Protein AF-F3ME77-F1 (afdb_monomer)

Solvent-accessible surface area (backbone atoms only — not comparable to full-atom values): 8598 Å² total; per-residue (Å²): 123,59,28,37,34,34,37,26,79,46,47,61,31,54,49,47,51,33,51,44,50,74,75,60,71,44,47,38,3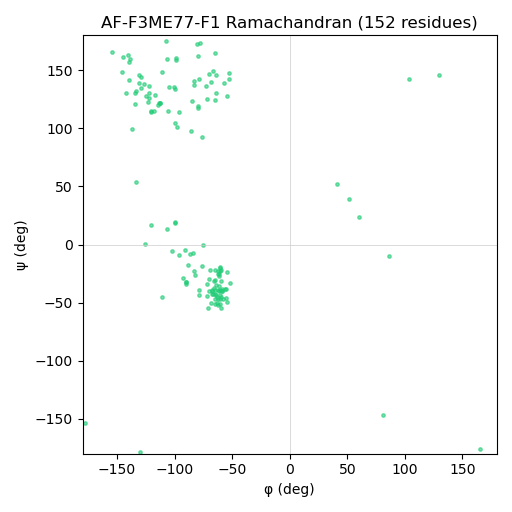3,40,26,27,68,75,44,80,87,43,44,63,56,55,53,54,27,59,77,46,75,37,44,50,76,42,83,69,93,53,79,92,44,57,89,71,38,44,66,40,69,54,77,41,80,28,75,18,46,64,60,53,76,75,77,35,42,30,42,34,43,48,51,61,57,89,46,50,67,63,51,61,68,40,38,44,64,77,40,51,43,51,30,48,32,37,39,33,37,50,43,56,95,62,44,60,61,54,50,46,62,55,46,41,78,57,20,75,81,42,43,70,48,71,44,83,50,62,95,73,87,65,70,80,86,128

Nearest PDB structures (foldseek):
  6gmz-assembly1_A  TM=9.787E-01  e=1.725E-15  Staphylococcus aureus
  6c4t-assembly1_A  TM=9.471E-01  e=6.954E-16  Staphylococcus aureus
  6c4l-assembly1_C-2  TM=9.022E-01  e=4.433E-10  Yersinia pestis
  6c4m-assembly1_C-2  TM=9.105E-01  e=6.132E-10  Yersinia pestis
  6pbn-assembly1_B  TM=8.786E-01  e=3.105E-09  Pseudomonas aeruginosa PAO1

Secondary structure (DSSP, 8-state):
--EEEEE--SHHHHHHHHHHHHHH--EEEEEE--SHHHHHHHHHHHHTTTEEEE--SSGGGGGG-EEEE-SEEEESSTT--S--SEEEE-S-GGGHHHHHHHS-HHHHTT--EEEESS--TTHHHHHHHHHTTT-TT-EEEE-SS-SS------

Sequence (154 aa):
MKRVLLLGTGPAALQLAVILKKGFHCHLGIAGRASVRSADFFESLAASDQRVRVSIQNVKHLAMEGECRLDEVYRGFEAIEGQWDTLILAVTTDAYMEVMRQIDQDVLRKINSLVLISPTFGSNSLIAGFIRQFNPAAEVISFSTYIGDTRWVD

Mean predicted aligned error: 2.9 Å

Structure (mmCIF, N/CA/C/O backbone):
data_AF-F3ME77-F1
#
_entry.id   AF-F3ME77-F1
#
loop_
_atom_site.group_PDB
_atom_site.id
_atom_site.type_symbol
_atom_site.label_atom_id
_atom_site.label_alt_id
_atom_site.label_comp_id
_atom_site.label_asym_id
_atom_site.label_entity_id
_atom_site.label_seq_id
_atom_site.pdbx_PDB_ins_code
_atom_site.Cartn_x
_atom_site.Cartn_y
_atom_site.Cartn_z
_atom_site.occupancy
_atom_site.B_iso_or_equiv
_atom_site.auth_seq_id
_atom_site.auth_comp_id
_atom_site.auth_asym_id
_atom_site.auth_atom_id
_atom_site.pdbx_PDB_model_num
ATOM 1 N N . MET A 1 1 ? -8.484 -17.290 4.227 1.00 78.25 1 MET A N 1
ATOM 2 C CA . MET A 1 1 ? -7.359 -16.682 3.481 1.00 78.25 1 MET A CA 1
ATOM 3 C C . MET A 1 1 ? -7.204 -15.258 3.984 1.00 78.25 1 MET A C 1
ATOM 5 O O . MET A 1 1 ? -8.227 -14.592 4.060 1.00 78.25 1 MET A O 1
ATOM 9 N N . LYS A 1 2 ? -6.002 -14.817 4.390 1.00 93.75 2 LYS A N 1
ATOM 10 C CA . LYS A 1 2 ? -5.807 -13.432 4.862 1.00 93.75 2 LYS A CA 1
ATOM 11 C C . LYS A 1 2 ? -5.978 -12.447 3.705 1.00 93.75 2 LYS A C 1
ATOM 13 O O . LYS A 1 2 ? -5.497 -12.729 2.606 1.00 93.75 2 LYS A O 1
ATOM 18 N N . ARG A 1 3 ? -6.633 -11.316 3.961 1.00 98.25 3 ARG A N 1
ATOM 19 C CA . ARG A 1 3 ? -6.862 -10.220 3.015 1.00 98.25 3 ARG A CA 1
ATOM 20 C C . ARG A 1 3 ? -5.943 -9.052 3.364 1.00 98.25 3 ARG A C 1
ATOM 22 O O . ARG A 1 3 ? -6.071 -8.457 4.431 1.00 98.25 3 ARG A O 1
ATOM 29 N N . VAL A 1 4 ? -5.009 -8.738 2.473 1.00 98.56 4 VAL A N 1
ATOM 30 C CA . VAL A 1 4 ? -3.987 -7.701 2.654 1.00 98.56 4 VAL A CA 1
ATOM 31 C C . VAL A 1 4 ? -4.179 -6.612 1.608 1.00 98.56 4 VAL A C 1
ATOM 33 O O . VAL A 1 4 ? -4.235 -6.912 0.419 1.00 98.56 4 VAL A O 1
ATOM 36 N N . LEU A 1 5 ? -4.244 -5.355 2.037 1.00 98.75 5 LEU A N 1
ATOM 37 C CA . LEU A 1 5 ? -4.357 -4.206 1.143 1.00 98.75 5 LEU A CA 1
ATOM 38 C C . LEU A 1 5 ? -3.087 -3.360 1.203 1.00 98.75 5 LEU A C 1
ATOM 40 O O . LEU A 1 5 ? -2.705 -2.857 2.262 1.00 98.75 5 LEU A O 1
ATOM 44 N N . LEU A 1 6 ? -2.441 -3.193 0.052 1.00 98.62 6 LEU A N 1
ATOM 45 C CA . LEU A 1 6 ? -1.313 -2.284 -0.121 1.00 98.62 6 LEU A CA 1
ATOM 46 C C . LEU A 1 6 ? -1.825 -0.874 -0.423 1.00 98.62 6 LEU A C 1
ATOM 48 O O . LEU A 1 6 ? -2.532 -0.663 -1.405 1.00 98.62 6 LEU A O 1
ATOM 52 N N . LEU A 1 7 ? -1.434 0.101 0.390 1.00 98.50 7 LEU A N 1
ATOM 53 C CA . LEU A 1 7 ? -1.726 1.514 0.172 1.00 98.50 7 LEU A CA 1
ATOM 54 C C . LEU A 1 7 ? -0.492 2.172 -0.443 1.00 98.50 7 LEU A C 1
ATOM 56 O O . LEU A 1 7 ? 0.498 2.414 0.246 1.00 98.50 7 LEU A O 1
ATOM 60 N N . GLY A 1 8 ? -0.552 2.440 -1.744 1.00 96.88 8 GLY A N 1
ATOM 61 C CA . GLY A 1 8 ? 0.535 2.960 -2.566 1.00 96.88 8 GLY A CA 1
ATOM 62 C C . GLY A 1 8 ? 0.734 2.128 -3.834 1.00 96.88 8 GLY A C 1
ATOM 63 O O . GLY A 1 8 ? 0.570 0.914 -3.825 1.00 96.88 8 GLY A O 1
ATOM 64 N N . THR A 1 9 ? 1.120 2.786 -4.927 1.00 96.19 9 THR A N 1
ATOM 65 C CA . THR A 1 9 ? 1.340 2.164 -6.250 1.00 96.19 9 THR A CA 1
ATOM 66 C C . THR A 1 9 ? 2.770 2.347 -6.761 1.00 96.19 9 THR A C 1
ATOM 68 O O . THR A 1 9 ? 3.049 2.206 -7.948 1.00 96.19 9 THR A O 1
ATOM 71 N N . GLY A 1 10 ? 3.695 2.711 -5.869 1.00 95.12 10 GLY A N 1
ATOM 72 C CA . GLY A 1 10 ? 5.108 2.861 -6.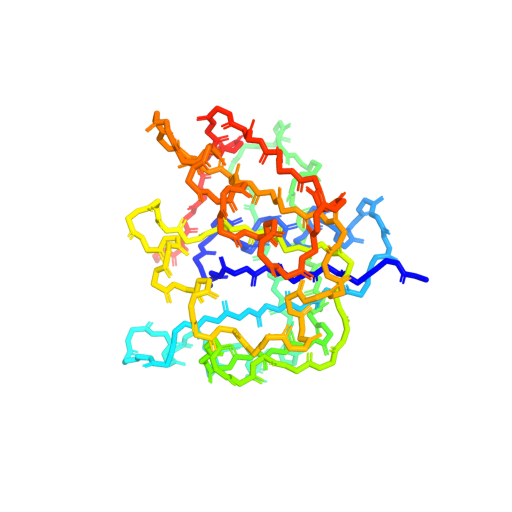203 1.00 95.12 10 GLY A CA 1
ATOM 73 C C . GLY A 1 10 ? 5.846 1.519 -6.312 1.00 95.12 10 GLY A C 1
ATOM 74 O O . GLY A 1 10 ? 5.313 0.479 -5.918 1.00 95.12 10 GLY A O 1
ATOM 75 N N . PRO A 1 11 ? 7.114 1.536 -6.755 1.00 96.50 11 PRO A N 1
ATOM 76 C CA . PRO A 1 11 ? 7.919 0.323 -6.915 1.00 96.50 11 PRO A CA 1
ATOM 77 C C . PRO A 1 11 ? 8.043 -0.517 -5.634 1.00 96.50 11 PRO A C 1
ATOM 79 O O . PRO A 1 11 ? 7.952 -1.741 -5.685 1.00 96.50 11 PRO A O 1
ATOM 82 N N . ALA A 1 12 ? 8.178 0.129 -4.470 1.00 97.38 12 ALA A N 1
ATOM 83 C CA . ALA A 1 12 ? 8.218 -0.562 -3.180 1.00 97.38 12 ALA A CA 1
ATOM 84 C C . ALA A 1 12 ? 6.927 -1.355 -2.901 1.00 97.38 12 ALA A C 1
ATOM 86 O O . ALA A 1 12 ? 6.990 -2.480 -2.410 1.00 97.38 12 ALA A O 1
ATOM 87 N N . ALA A 1 13 ? 5.757 -0.813 -3.262 1.00 97.69 13 ALA A N 1
ATOM 88 C CA . ALA A 1 13 ? 4.490 -1.527 -3.128 1.00 97.69 13 ALA A CA 1
ATOM 89 C C . ALA A 1 13 ? 4.444 -2.757 -4.048 1.00 97.69 13 ALA A C 1
ATOM 91 O O . ALA A 1 13 ? 4.000 -3.820 -3.622 1.00 97.69 13 ALA A O 1
ATOM 92 N N . LEU A 1 14 ? 4.972 -2.657 -5.273 1.00 97.56 14 LEU A N 1
ATOM 93 C CA . LEU A 1 14 ? 5.027 -3.799 -6.192 1.00 97.56 14 LEU A CA 1
ATOM 94 C C . LEU A 1 14 ? 5.973 -4.904 -5.712 1.00 97.56 14 LEU A C 1
ATOM 96 O O . LEU A 1 14 ? 5.629 -6.083 -5.792 1.00 97.56 14 LEU A O 1
ATOM 100 N N . GLN A 1 15 ? 7.126 -4.546 -5.145 1.00 98.19 15 GLN A N 1
ATOM 101 C CA . GLN A 1 15 ? 8.005 -5.526 -4.503 1.00 98.19 15 GLN A CA 1
ATOM 102 C C . GLN A 1 15 ? 7.296 -6.241 -3.348 1.00 98.19 15 GLN A C 1
ATOM 104 O O . GLN A 1 15 ? 7.369 -7.468 -3.244 1.00 98.19 15 GLN A O 1
ATOM 109 N N . LEU A 1 16 ? 6.587 -5.496 -2.494 1.00 98.19 16 LEU A N 1
ATOM 110 C CA . LEU A 1 16 ? 5.811 -6.081 -1.401 1.00 98.19 16 LEU A CA 1
ATOM 111 C C . LEU A 1 16 ? 4.705 -6.999 -1.931 1.00 98.19 16 LEU A C 1
ATOM 113 O O . LEU A 1 16 ? 4.510 -8.077 -1.377 1.00 98.19 16 LEU A O 1
ATOM 117 N N . ALA A 1 17 ? 4.036 -6.633 -3.027 1.00 98.12 17 ALA A N 1
ATOM 118 C CA . ALA A 1 17 ? 3.014 -7.465 -3.654 1.00 98.12 17 ALA A CA 1
ATOM 119 C C . ALA A 1 17 ? 3.554 -8.841 -4.071 1.00 98.12 17 ALA A C 1
ATOM 121 O O . ALA A 1 17 ? 2.947 -9.871 -3.761 1.00 98.12 17 ALA A O 1
ATOM 122 N N . VAL A 1 18 ? 4.721 -8.870 -4.722 1.00 97.56 18 VAL A N 1
ATOM 123 C CA . VAL A 1 18 ? 5.383 -10.117 -5.133 1.00 97.56 18 VAL A CA 1
ATOM 124 C C . VAL A 1 18 ? 5.777 -10.956 -3.916 1.00 97.56 18 VAL A C 1
ATOM 126 O O . VAL A 1 18 ? 5.485 -12.153 -3.879 1.00 97.56 18 VAL A O 1
ATOM 129 N N . ILE A 1 19 ? 6.370 -10.339 -2.887 1.00 96.75 19 ILE A N 1
ATOM 130 C CA . ILE A 1 19 ? 6.759 -11.030 -1.644 1.00 96.75 19 ILE A CA 1
ATOM 131 C C . ILE A 1 19 ? 5.5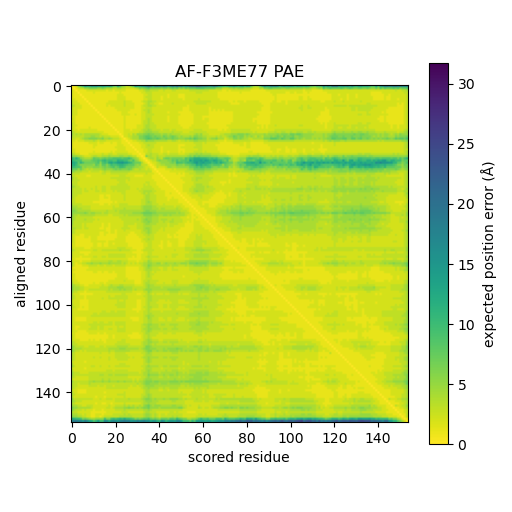36 -11.640 -0.951 1.00 96.75 19 ILE A C 1
ATOM 133 O O . ILE A 1 19 ? 5.559 -12.809 -0.563 1.00 96.75 19 ILE A O 1
ATOM 137 N N . LEU A 1 20 ? 4.452 -10.872 -0.816 1.00 96.81 20 LEU A N 1
ATOM 138 C CA . LEU A 1 20 ? 3.239 -11.297 -0.119 1.00 96.81 20 LEU A CA 1
ATOM 139 C C . LEU A 1 20 ? 2.544 -12.457 -0.831 1.00 96.81 20 LEU A C 1
ATOM 141 O O . LEU A 1 20 ? 2.132 -13.425 -0.187 1.00 96.81 20 LEU A O 1
ATOM 145 N N . LYS A 1 21 ? 2.447 -12.395 -2.162 1.00 95.62 21 LYS A N 1
ATOM 146 C CA . LYS A 1 21 ? 1.849 -13.469 -2.960 1.00 95.62 21 LYS A CA 1
ATOM 147 C C . LYS A 1 21 ? 2.689 -14.742 -2.942 1.00 95.62 21 LYS A C 1
ATOM 149 O O . LYS A 1 21 ? 2.116 -15.821 -2.815 1.00 95.62 21 LYS A O 1
ATOM 154 N N . LYS A 1 22 ? 4.020 -14.624 -3.002 1.00 93.62 22 LYS A N 1
ATOM 155 C CA . LYS A 1 22 ? 4.931 -15.775 -2.911 1.00 93.62 22 LYS A CA 1
ATOM 156 C C . LYS A 1 22 ? 4.934 -16.431 -1.530 1.00 93.62 22 LYS A C 1
ATOM 158 O O . LYS A 1 22 ? 4.976 -17.651 -1.451 1.00 93.62 22 LYS A O 1
ATOM 163 N N . GLY A 1 23 ? 4.936 -15.635 -0.460 1.00 92.31 23 GLY A N 1
ATOM 164 C CA . GLY A 1 23 ? 5.170 -16.136 0.897 1.00 92.31 23 GLY A CA 1
ATOM 165 C C . GLY A 1 23 ? 3.916 -16.513 1.685 1.00 92.31 23 GLY A C 1
ATOM 166 O O . GLY A 1 23 ? 3.996 -17.367 2.563 1.00 92.31 23 GLY A O 1
ATOM 167 N N . PHE A 1 24 ? 2.769 -15.880 1.412 1.00 89.56 24 PHE A N 1
ATOM 168 C CA . PHE A 1 24 ? 1.637 -15.899 2.352 1.00 89.56 24 PHE A CA 1
ATOM 169 C C . PHE A 1 24 ? 0.303 -16.372 1.765 1.00 89.56 24 PHE A C 1
ATOM 171 O O . PHE A 1 24 ? -0.677 -16.401 2.507 1.00 89.56 24 PHE A O 1
ATOM 178 N N . HIS A 1 25 ? 0.241 -16.739 0.475 1.00 88.00 25 HIS A N 1
ATOM 179 C CA . HIS A 1 25 ? -0.992 -17.181 -0.206 1.00 88.00 25 HIS A CA 1
ATOM 180 C C . HIS A 1 25 ? -2.223 -16.342 0.192 1.00 88.00 25 HIS A C 1
ATOM 182 O O . HIS A 1 25 ? -3.241 -16.859 0.656 1.00 88.00 25 HIS A O 1
ATOM 188 N N . CYS A 1 26 ? -2.091 -15.019 0.088 1.00 95.25 26 CYS A N 1
ATOM 189 C CA . CYS A 1 26 ? -3.100 -14.064 0.531 1.00 95.25 26 CYS A CA 1
ATOM 190 C C . CYS A 1 26 ? -3.968 -13.548 -0.623 1.00 95.25 26 CYS A C 1
ATOM 192 O O . CYS A 1 26 ? -3.588 -13.608 -1.799 1.00 95.25 26 CYS A O 1
ATOM 194 N N . HIS A 1 27 ? -5.130 -13.014 -0.248 1.00 97.88 27 HIS A N 1
ATOM 195 C CA . HIS A 1 27 ? -5.911 -12.123 -1.100 1.00 97.88 27 HIS A CA 1
ATOM 196 C C . HIS A 1 27 ? -5.270 -10.743 -1.013 1.00 97.88 27 HIS A C 1
ATOM 198 O O . HIS A 1 27 ? -5.160 -10.201 0.086 1.00 97.88 27 HIS A O 1
ATOM 204 N N . LEU A 1 28 ? -4.799 -10.205 -2.126 1.00 98.25 28 LEU A N 1
ATOM 205 C CA . LEU A 1 28 ? -3.982 -9.010 -2.190 1.00 98.25 28 LEU A CA 1
ATOM 206 C C . LEU A 1 28 ? -4.675 -7.943 -3.029 1.00 98.25 28 LEU A C 1
ATOM 208 O O . LEU A 1 28 ? -4.834 -8.095 -4.241 1.00 98.25 28 LEU A O 1
ATOM 212 N N . GLY A 1 29 ? -5.030 -6.849 -2.367 1.00 98.38 29 GLY A N 1
ATOM 213 C CA . GLY A 1 29 ? -5.469 -5.626 -3.015 1.00 98.38 29 GLY A CA 1
ATOM 214 C C . GLY A 1 29 ? -4.345 -4.598 -3.114 1.00 98.38 29 GLY A C 1
ATOM 215 O O . GLY A 1 29 ? -3.402 -4.608 -2.315 1.00 98.38 29 GLY A O 1
ATOM 216 N N . ILE A 1 30 ? -4.487 -3.654 -4.041 1.00 98.50 30 ILE A N 1
ATOM 217 C CA . ILE A 1 30 ? -3.696 -2.420 -4.078 1.00 98.50 30 ILE A CA 1
ATOM 218 C C . ILE A 1 30 ? -4.615 -1.207 -4.204 1.00 98.50 30 ILE A C 1
ATOM 220 O O . ILE A 1 30 ? -5.616 -1.253 -4.916 1.00 98.50 30 ILE A O 1
ATOM 224 N N . ALA A 1 31 ? -4.255 -0.108 -3.554 1.00 98.19 31 ALA A N 1
ATOM 225 C CA . ALA A 1 31 ? -4.923 1.172 -3.701 1.00 98.19 31 ALA A CA 1
ATOM 226 C C . ALA A 1 31 ? -3.905 2.280 -3.955 1.00 98.19 31 ALA A C 1
ATOM 228 O O . ALA A 1 31 ? -2.848 2.337 -3.325 1.00 98.19 31 ALA A O 1
ATOM 229 N N . GLY A 1 32 ? -4.234 3.194 -4.858 1.00 96.12 32 GLY A N 1
ATOM 230 C CA . GLY A 1 32 ? -3.429 4.380 -5.126 1.00 96.12 32 GLY A CA 1
ATOM 231 C C . GLY A 1 32 ? -4.301 5.599 -5.341 1.00 96.12 32 GLY A C 1
ATOM 232 O O . GLY A 1 32 ? -5.453 5.477 -5.745 1.00 96.12 32 GLY A O 1
ATOM 233 N N . ARG A 1 33 ? -3.735 6.787 -5.119 1.00 91.50 33 ARG A N 1
ATOM 234 C CA . ARG A 1 33 ? -4.421 8.063 -5.356 1.00 91.50 33 ARG A CA 1
ATOM 235 C C . ARG A 1 33 ? -4.990 8.122 -6.775 1.00 91.50 33 ARG A C 1
ATOM 237 O O . ARG A 1 33 ? -4.311 7.717 -7.717 1.00 91.50 33 ARG A O 1
ATOM 244 N N . ALA A 1 34 ? -6.168 8.708 -6.958 1.00 84.69 34 ALA A N 1
ATOM 245 C CA . ALA A 1 34 ? -6.648 9.110 -8.276 1.00 84.69 34 ALA A CA 1
ATOM 246 C C . ALA A 1 34 ? -5.926 10.396 -8.723 1.00 84.69 34 ALA A C 1
ATOM 248 O O . ALA A 1 34 ? -6.310 11.505 -8.370 1.00 84.69 34 ALA A O 1
ATOM 249 N N . SER A 1 35 ? -4.818 10.266 -9.456 1.00 82.69 35 SER A N 1
ATOM 250 C CA . SER A 1 35 ? -4.060 11.411 -9.974 1.00 82.69 35 SER A CA 1
ATOM 251 C C . SER A 1 35 ? -3.549 11.142 -11.384 1.00 82.69 35 SER A C 1
ATOM 253 O O . SER A 1 35 ? -3.482 9.989 -11.801 1.00 82.69 35 SER A O 1
ATOM 255 N N . VAL A 1 36 ? -3.148 12.194 -12.103 1.00 72.25 36 VAL A N 1
ATOM 256 C CA . VAL A 1 36 ? -2.534 12.064 -13.438 1.00 72.25 36 VAL A CA 1
ATOM 257 C C . VAL A 1 36 ? -1.319 11.133 -13.385 1.00 72.25 36 VAL A C 1
ATOM 259 O O . VAL A 1 36 ? -1.236 10.185 -14.147 1.00 72.25 36 VAL A O 1
ATOM 262 N N . ARG A 1 37 ? -0.442 11.308 -12.388 1.00 75.56 37 ARG A N 1
ATOM 263 C CA . ARG A 1 37 ? 0.769 10.486 -12.213 1.00 75.56 37 ARG A CA 1
ATOM 264 C C . ARG A 1 37 ? 0.496 8.994 -11.976 1.00 75.56 37 ARG A C 1
ATOM 266 O O . ARG A 1 37 ? 1.358 8.170 -12.243 1.00 75.56 37 ARG A O 1
ATOM 273 N N . SER A 1 38 ? -0.654 8.645 -11.409 1.00 83.00 38 SER A N 1
ATOM 274 C CA . SER A 1 38 ? -1.029 7.249 -11.155 1.00 83.00 38 SER A CA 1
ATOM 275 C C . SER A 1 38 ? -1.913 6.663 -12.254 1.00 83.00 38 SER A C 1
ATOM 277 O O . SER A 1 38 ? -2.139 5.458 -12.235 1.00 83.00 38 SER A O 1
ATOM 279 N N . ALA A 1 39 ? -2.399 7.473 -13.204 1.00 88.94 39 ALA A N 1
ATOM 280 C CA . ALA A 1 39 ? -3.225 7.004 -14.315 1.00 88.94 39 ALA A CA 1
ATOM 281 C C . ALA A 1 39 ? -2.466 5.977 -15.163 1.00 88.94 39 ALA A C 1
ATOM 283 O O . ALA A 1 39 ? -2.937 4.850 -15.289 1.00 88.94 39 ALA A O 1
ATOM 284 N N . ASP A 1 40 ? -1.245 6.317 -15.584 1.00 90.31 40 ASP A N 1
ATOM 285 C CA . ASP A 1 40 ? -0.376 5.442 -16.382 1.00 90.31 40 ASP A CA 1
ATOM 286 C C . ASP A 1 40 ? -0.137 4.087 -15.702 1.00 90.31 40 ASP A C 1
ATOM 288 O O . ASP A 1 40 ? -0.132 3.042 -16.354 1.00 90.31 40 ASP A O 1
ATOM 292 N N . PHE A 1 41 ? 0.012 4.084 -14.371 1.00 93.12 41 PHE A N 1
ATOM 293 C CA . PHE A 1 41 ? 0.141 2.853 -13.594 1.00 93.12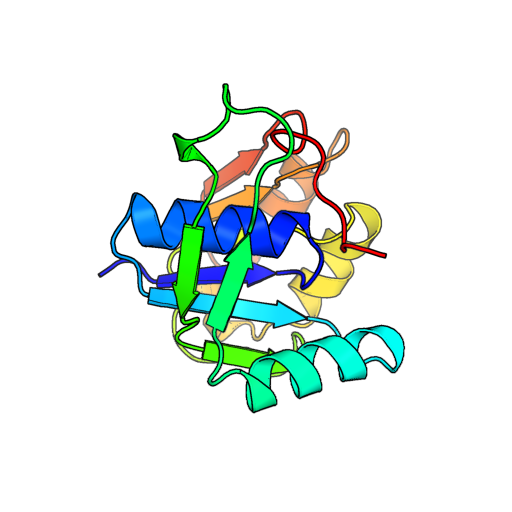 41 PHE A CA 1
ATOM 294 C C . PHE A 1 41 ? -1.117 1.984 -13.701 1.00 93.12 41 PHE A C 1
ATOM 296 O O . PHE A 1 41 ? -1.013 0.799 -14.008 1.00 93.12 41 PHE A O 1
ATOM 303 N N . PHE A 1 42 ? -2.299 2.553 -13.447 1.00 95.62 42 PHE A N 1
ATOM 304 C CA . PHE A 1 42 ? -3.549 1.791 -13.480 1.00 95.62 42 PHE A CA 1
ATOM 305 C C . PHE A 1 42 ? -3.883 1.299 -14.891 1.00 95.62 42 PHE A C 1
ATOM 307 O O . PHE A 1 42 ? -4.349 0.172 -15.040 1.00 95.62 42 PHE A O 1
ATOM 314 N N . GLU A 1 43 ? -3.605 2.102 -15.916 1.00 95.00 43 GLU A N 1
ATOM 315 C CA . GLU A 1 43 ? -3.778 1.718 -17.319 1.00 95.00 43 GLU A CA 1
ATOM 316 C C . GLU A 1 43 ? -2.834 0.574 -17.703 1.00 95.00 43 GLU A C 1
ATOM 318 O O . GLU A 1 43 ? -3.283 -0.443 -18.234 1.00 95.00 43 GLU A O 1
ATOM 323 N N . SER A 1 44 ? -1.550 0.676 -17.346 1.00 94.19 44 SER A N 1
ATOM 324 C CA . SER A 1 44 ? -0.562 -0.389 -17.575 1.00 94.19 44 SER A CA 1
ATOM 325 C C . SER A 1 44 ? -0.928 -1.680 -16.841 1.00 94.19 44 SER A C 1
ATOM 327 O O . SER A 1 44 ? -0.796 -2.779 -17.385 1.00 94.19 44 SER A O 1
ATOM 329 N N . LEU A 1 45 ? -1.422 -1.557 -15.607 1.00 96.06 45 LEU A N 1
ATOM 330 C CA . LEU A 1 45 ? -1.852 -2.688 -14.796 1.00 96.06 45 LEU A CA 1
ATOM 331 C C . LEU A 1 45 ? -3.089 -3.370 -15.396 1.00 96.06 45 LEU A C 1
ATOM 333 O O . LEU A 1 45 ? -3.136 -4.597 -15.465 1.00 96.06 45 LEU A O 1
ATOM 337 N N . ALA A 1 46 ? -4.067 -2.595 -15.873 1.00 95.69 46 ALA A N 1
ATOM 338 C CA . ALA A 1 46 ? -5.251 -3.118 -16.549 1.00 95.69 46 ALA A CA 1
ATOM 339 C C . ALA A 1 46 ? -4.890 -3.826 -17.865 1.00 95.69 46 ALA A C 1
ATOM 341 O O . ALA A 1 46 ? -5.359 -4.938 -18.110 1.00 95.69 46 ALA A O 1
ATOM 342 N N . ALA A 1 47 ? -4.001 -3.234 -18.670 1.00 96.81 47 ALA A N 1
ATOM 343 C CA . ALA A 1 47 ? -3.495 -3.838 -19.904 1.00 96.81 47 ALA A CA 1
ATOM 344 C C . ALA A 1 47 ? -2.724 -5.151 -19.662 1.00 96.81 47 ALA A C 1
ATOM 346 O O . ALA A 1 47 ? -2.634 -5.990 -20.555 1.00 96.81 47 ALA A O 1
ATOM 347 N N . SER A 1 48 ? -2.207 -5.347 -18.447 1.00 96.00 48 SER A N 1
ATOM 348 C CA . SER A 1 48 ? -1.423 -6.520 -18.049 1.00 96.00 48 SER A CA 1
ATOM 349 C C . SER A 1 48 ? -2.236 -7.573 -17.280 1.00 96.00 48 SER A C 1
ATOM 351 O O . SER A 1 48 ? -1.645 -8.382 -16.570 1.00 96.00 48 SER A O 1
ATOM 353 N N . ASP A 1 49 ? -3.575 -7.569 -17.352 1.00 96.06 49 ASP A N 1
ATOM 354 C CA . ASP A 1 49 ? -4.448 -8.469 -16.562 1.00 96.06 49 ASP A CA 1
ATOM 355 C C . ASP A 1 49 ? -4.122 -8.430 -15.052 1.00 96.06 49 ASP A C 1
ATOM 357 O O . ASP A 1 49 ? -4.085 -9.445 -14.355 1.00 96.06 49 ASP A O 1
ATOM 361 N N . GLN A 1 50 ? -3.829 -7.228 -14.545 1.00 96.94 50 GLN A N 1
ATOM 362 C CA . GLN A 1 50 ? -3.461 -6.961 -13.150 1.00 96.94 50 GLN A CA 1
ATOM 363 C C . GLN A 1 50 ? -2.198 -7.695 -12.674 1.00 96.94 50 GLN A C 1
ATOM 365 O O . GLN A 1 50 ? -2.007 -7.921 -11.474 1.00 96.94 50 GLN A O 1
ATOM 370 N N . ARG A 1 51 ? -1.319 -8.071 -13.607 1.00 97.31 51 ARG A N 1
ATOM 371 C CA . ARG A 1 51 ? -0.027 -8.683 -13.301 1.00 97.31 51 ARG A CA 1
ATOM 372 C C . ARG A 1 51 ? 1.013 -7.625 -12.988 1.00 97.31 51 ARG A C 1
ATOM 374 O O . ARG A 1 51 ? 1.142 -6.620 -13.683 1.00 97.31 51 ARG A O 1
ATOM 381 N N . VAL A 1 52 ? 1.791 -7.898 -11.952 1.00 96.44 52 VAL A N 1
ATOM 382 C CA . VAL A 1 52 ? 2.946 -7.106 -11.542 1.00 96.44 52 VAL A CA 1
ATOM 383 C C . VAL A 1 52 ? 4.167 -8.006 -11.546 1.00 96.44 52 VAL A C 1
ATOM 385 O O . VAL A 1 52 ? 4.113 -9.144 -11.077 1.00 96.44 52 VAL A O 1
ATOM 388 N N . ARG A 1 53 ? 5.277 -7.498 -12.076 1.00 96.88 53 ARG A N 1
ATOM 389 C CA . ARG A 1 53 ? 6.544 -8.221 -12.159 1.00 96.88 53 ARG A CA 1
ATOM 390 C C . ARG A 1 53 ? 7.648 -7.393 -11.531 1.00 96.88 53 ARG A C 1
ATOM 392 O O . ARG A 1 53 ? 7.741 -6.194 -11.775 1.00 96.88 53 ARG A O 1
ATOM 399 N N . VAL A 1 54 ? 8.507 -8.059 -10.772 1.00 97.44 54 VAL A N 1
ATOM 400 C CA . VAL A 1 54 ? 9.738 -7.482 -10.250 1.00 97.44 54 VAL A CA 1
ATOM 401 C C . VAL A 1 54 ? 10.914 -8.342 -10.669 1.00 97.44 54 VAL A C 1
ATOM 403 O O . VAL A 1 54 ? 10.909 -9.552 -10.460 1.00 97.44 54 VAL A O 1
ATOM 406 N N . SER A 1 55 ? 11.912 -7.698 -11.266 1.00 96.94 55 SER A N 1
ATOM 407 C CA . SER A 1 55 ? 13.204 -8.273 -11.635 1.00 96.94 55 SER A CA 1
ATOM 408 C C . SER A 1 55 ? 14.304 -7.782 -10.699 1.00 96.94 55 SER A C 1
ATOM 410 O O . SER A 1 55 ? 14.187 -6.725 -10.080 1.00 96.94 55 SER A O 1
ATOM 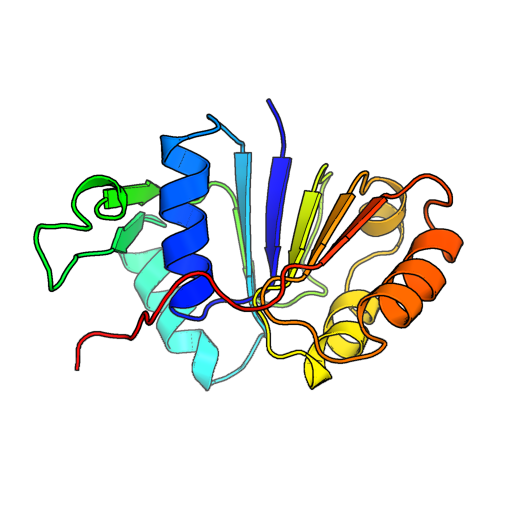412 N N . ILE A 1 56 ? 15.410 -8.519 -10.642 1.00 96.62 56 ILE A N 1
ATOM 413 C CA . ILE A 1 56 ? 16.563 -8.186 -9.802 1.00 96.62 56 ILE A CA 1
ATOM 414 C C . ILE A 1 56 ? 17.774 -7.772 -10.634 1.00 96.62 56 ILE A C 1
ATOM 416 O O . ILE A 1 56 ? 18.001 -8.276 -11.729 1.00 96.62 56 ILE A O 1
ATOM 420 N N . GLN A 1 57 ? 18.596 -6.883 -10.076 1.00 95.00 57 GLN A N 1
ATOM 421 C CA . GLN A 1 57 ? 19.894 -6.531 -10.660 1.00 95.00 57 GLN A CA 1
ATOM 422 C C . GLN A 1 57 ? 21.029 -7.425 -10.135 1.00 95.00 57 GLN A C 1
ATOM 424 O O . GLN A 1 57 ? 21.977 -7.725 -10.853 1.00 95.00 57 GLN A O 1
ATOM 429 N N . ASN A 1 58 ? 20.948 -7.850 -8.872 1.00 95.38 58 ASN A N 1
ATOM 430 C CA . ASN A 1 58 ? 21.959 -8.681 -8.223 1.00 95.38 58 ASN A CA 1
ATOM 431 C C . ASN A 1 58 ? 21.391 -10.072 -7.938 1.00 95.38 58 ASN A C 1
ATOM 433 O O . ASN A 1 58 ? 20.431 -10.195 -7.179 1.00 95.38 58 ASN A O 1
ATOM 437 N N . VAL A 1 59 ? 22.033 -11.112 -8.482 1.00 95.56 59 VAL A N 1
ATOM 438 C CA . VAL A 1 59 ? 21.639 -12.529 -8.343 1.00 95.56 59 VAL A CA 1
ATOM 439 C C . VAL A 1 59 ? 21.492 -12.992 -6.892 1.00 95.56 59 VAL A C 1
ATOM 441 O O . VAL A 1 59 ? 20.735 -13.917 -6.615 1.00 95.56 59 VAL A O 1
ATOM 444 N N . LYS A 1 60 ? 22.154 -12.322 -5.938 1.00 96.75 60 LYS A N 1
ATOM 445 C CA . LYS A 1 60 ? 21.986 -12.589 -4.500 1.00 96.75 60 LYS A CA 1
ATOM 446 C C . LYS A 1 60 ? 20.553 -12.358 -4.007 1.00 96.75 60 LYS A C 1
ATOM 448 O O . LYS A 1 60 ? 20.189 -12.881 -2.961 1.00 96.75 60 LYS A O 1
ATOM 453 N N . HIS A 1 61 ? 19.742 -11.603 -4.745 1.00 96.25 61 HIS A N 1
ATOM 454 C CA . HIS A 1 61 ? 18.357 -11.298 -4.398 1.00 96.25 61 HIS A CA 1
ATOM 455 C C . HIS A 1 61 ? 17.341 -12.168 -5.150 1.00 96.25 61 HIS A C 1
ATOM 457 O O . HIS A 1 61 ? 16.176 -11.799 -5.205 1.00 96.25 61 HIS A O 1
ATOM 463 N N . LEU A 1 62 ? 17.736 -13.320 -5.713 1.00 94.75 62 LEU A N 1
ATOM 464 C CA . LEU A 1 62 ? 16.860 -14.175 -6.537 1.00 94.75 62 LEU A CA 1
ATOM 465 C C . LEU A 1 62 ? 15.517 -14.519 -5.868 1.00 94.75 62 LEU A C 1
ATOM 467 O O . LEU A 1 62 ? 14.489 -14.601 -6.533 1.00 94.75 62 LEU A O 1
ATOM 471 N N . ALA A 1 63 ? 15.494 -14.654 -4.540 1.00 93.81 63 ALA A N 1
ATOM 472 C CA . ALA A 1 63 ? 14.262 -14.893 -3.786 1.00 93.81 63 ALA A CA 1
ATOM 473 C C . ALA A 1 63 ? 13.216 -13.761 -3.926 1.00 93.81 63 ALA A C 1
ATOM 475 O O . ALA A 1 63 ? 12.019 -14.020 -3.792 1.00 93.81 63 ALA A O 1
ATOM 476 N N . MET A 1 64 ? 13.665 -12.537 -4.218 1.00 95.19 64 MET A N 1
ATOM 477 C CA . MET A 1 64 ? 12.861 -11.312 -4.313 1.00 95.19 64 MET A CA 1
ATOM 478 C C . MET A 1 64 ? 12.283 -11.075 -5.715 1.00 95.19 64 MET A C 1
ATOM 480 O O . MET A 1 64 ? 11.338 -10.300 -5.849 1.00 95.19 64 MET A O 1
ATOM 484 N N . GLU A 1 65 ? 12.826 -11.730 -6.745 1.00 96.81 65 GLU A N 1
ATOM 485 C CA . GLU A 1 65 ? 12.304 -11.685 -8.115 1.00 96.81 65 GLU A CA 1
ATOM 486 C C . GLU A 1 65 ? 10.974 -12.433 -8.216 1.00 96.81 65 GLU A C 1
ATOM 488 O O . GLU A 1 65 ? 10.784 -13.458 -7.562 1.00 96.81 65 GLU A O 1
ATOM 493 N N . GLY A 1 66 ? 10.055 -11.989 -9.069 1.00 96.62 66 GLY A N 1
ATOM 494 C CA . GLY A 1 66 ? 8.867 -12.771 -9.389 1.00 96.62 66 GLY A CA 1
ATOM 495 C C . GLY A 1 66 ? 7.777 -11.982 -10.090 1.00 96.62 66 GLY A C 1
ATOM 496 O O . GLY A 1 66 ? 7.925 -10.804 -10.402 1.00 96.62 66 GLY A O 1
ATOM 497 N N . GLU A 1 67 ? 6.658 -12.658 -10.310 1.00 97.19 67 GLU A N 1
ATOM 498 C CA . GLU A 1 67 ? 5.428 -12.079 -10.835 1.00 97.19 67 GLU A CA 1
ATOM 499 C C . GLU A 1 67 ? 4.266 -12.521 -9.950 1.00 97.19 67 GLU A C 1
ATOM 501 O O . GLU A 1 67 ? 4.261 -13.637 -9.419 1.00 97.19 67 GLU A O 1
ATOM 506 N N . CYS A 1 68 ? 3.277 -11.653 -9.784 1.00 97.06 68 CYS A N 1
ATOM 507 C CA . CYS A 1 68 ? 2.000 -12.032 -9.208 1.00 97.06 68 CYS A CA 1
ATOM 508 C C . CYS A 1 68 ? 0.852 -11.264 -9.862 1.00 97.06 68 CYS A C 1
ATOM 510 O O . CYS A 1 68 ? 1.050 -10.230 -10.496 1.00 97.06 68 CYS A O 1
ATOM 512 N N . ARG A 1 69 ? -0.362 -11.789 -9.700 1.00 97.56 69 ARG A N 1
ATOM 513 C CA . ARG A 1 69 ? -1.600 -11.102 -10.061 1.00 97.56 69 ARG A CA 1
ATOM 514 C C . ARG A 1 69 ? -2.214 -10.493 -8.804 1.00 97.56 69 ARG A C 1
ATOM 516 O O . ARG A 1 69 ? -2.277 -11.167 -7.773 1.00 97.56 69 ARG A O 1
ATOM 523 N N . LEU A 1 70 ? -2.636 -9.238 -8.893 1.00 98.12 70 LEU A N 1
ATOM 524 C CA . LEU A 1 70 ? -3.420 -8.572 -7.855 1.00 98.12 70 LEU A CA 1
ATOM 525 C C . LEU A 1 70 ? -4.880 -9.022 -7.954 1.00 98.12 70 LEU A C 1
ATOM 527 O O . LEU A 1 70 ? -5.374 -9.244 -9.056 1.00 98.12 70 LEU A O 1
ATOM 531 N N . ASP A 1 71 ? -5.553 -9.192 -6.817 1.00 97.88 71 ASP A N 1
ATOM 532 C CA . ASP A 1 71 ? -6.945 -9.660 -6.808 1.00 97.88 71 ASP A CA 1
ATOM 533 C C . ASP A 1 71 ? -7.937 -8.493 -6.859 1.00 97.88 71 ASP A C 1
ATOM 535 O O . ASP A 1 71 ? -9.023 -8.629 -7.415 1.00 97.88 71 ASP A O 1
ATOM 539 N N . GLU A 1 72 ? -7.571 -7.350 -6.270 1.00 98.06 72 GLU A N 1
ATOM 540 C CA . GLU A 1 72 ? -8.394 -6.139 -6.243 1.00 98.06 72 GLU A CA 1
ATOM 541 C C . GLU A 1 72 ? -7.532 -4.886 -6.451 1.00 98.06 72 GLU A C 1
ATOM 543 O O . GLU A 1 72 ? -6.408 -4.783 -5.951 1.00 98.06 72 GLU A O 1
ATOM 548 N N . VAL A 1 73 ? -8.055 -3.918 -7.202 1.00 98.06 73 VAL A N 1
ATOM 549 C CA . VAL A 1 73 ? -7.339 -2.691 -7.568 1.00 98.06 73 VAL A CA 1
ATOM 550 C C . VAL A 1 73 ? -8.263 -1.498 -7.368 1.00 98.06 73 VAL A C 1
ATOM 552 O O . VAL A 1 73 ? -9.306 -1.404 -8.009 1.00 98.06 73 VAL A O 1
ATOM 555 N N . TYR A 1 74 ? -7.844 -0.565 -6.520 1.00 97.81 74 TYR A N 1
ATOM 556 C CA . TYR A 1 74 ? -8.605 0.628 -6.168 1.00 97.81 74 TYR A CA 1
ATOM 557 C C . TYR A 1 74 ? -7.917 1.890 -6.681 1.00 97.81 74 TYR A C 1
ATOM 559 O O . TYR A 1 74 ? -6.766 2.188 -6.340 1.00 97.81 74 TYR A O 1
ATOM 567 N N . ARG A 1 75 ? -8.645 2.651 -7.502 1.00 96.50 75 ARG A N 1
ATOM 568 C CA . ARG A 1 75 ? -8.237 3.979 -7.962 1.00 96.50 75 ARG A CA 1
ATOM 569 C C . ARG A 1 75 ? -8.931 5.029 -7.099 1.00 96.50 75 ARG A C 1
ATOM 571 O O . ARG A 1 75 ? -10.091 5.339 -7.329 1.00 96.50 75 ARG A O 1
ATOM 578 N N . GLY A 1 76 ? -8.193 5.572 -6.140 1.00 96.38 76 GLY A N 1
ATOM 579 C CA . GLY A 1 76 ? -8.727 6.358 -5.029 1.00 96.38 76 GLY A CA 1
ATOM 580 C C . GLY A 1 76 ? -8.741 5.535 -3.743 1.00 96.38 76 GLY A C 1
ATOM 581 O O . GLY A 1 76 ? -8.978 4.327 -3.769 1.00 96.38 76 GLY A O 1
ATOM 582 N N . PHE A 1 77 ? -8.449 6.180 -2.617 1.00 97.44 77 PHE A N 1
ATOM 583 C CA . PHE A 1 77 ? -8.511 5.534 -1.300 1.00 97.44 77 PHE A CA 1
ATOM 584 C C . PHE A 1 77 ? -9.947 5.509 -0.760 1.00 97.44 77 PHE A C 1
ATOM 586 O O . PHE A 1 77 ? -10.323 4.599 -0.031 1.00 97.44 77 PHE A O 1
ATOM 593 N N . GLU A 1 78 ? -10.762 6.463 -1.195 1.00 97.00 78 GLU A N 1
ATOM 594 C CA . GLU A 1 78 ? -12.205 6.547 -0.995 1.00 97.00 78 GLU A CA 1
ATOM 595 C C . GLU A 1 78 ? -12.986 5.422 -1.686 1.00 97.00 78 GLU A C 1
ATOM 597 O O . GLU A 1 78 ? -14.105 5.115 -1.291 1.00 97.00 78 GLU A O 1
ATOM 602 N N . ALA A 1 79 ? -12.395 4.795 -2.708 1.00 97.44 79 ALA A N 1
ATOM 603 C CA . ALA A 1 79 ? -13.005 3.687 -3.437 1.00 97.44 79 ALA A CA 1
ATOM 604 C C . ALA A 1 79 ? -12.784 2.326 -2.757 1.00 97.44 79 ALA A C 1
ATOM 606 O O . ALA A 1 79 ? -13.315 1.325 -3.230 1.00 97.44 79 ALA A O 1
ATOM 607 N N . ILE A 1 80 ? -11.969 2.265 -1.695 1.00 98.25 80 ILE A N 1
ATOM 608 C CA . ILE A 1 80 ? -11.675 1.017 -0.987 1.00 98.25 80 ILE A CA 1
ATOM 609 C C . ILE A 1 80 ? -12.953 0.496 -0.331 1.00 98.25 80 ILE A C 1
ATOM 611 O O . ILE A 1 80 ? -13.547 1.168 0.509 1.00 98.25 80 ILE A O 1
ATOM 615 N N . GLU A 1 81 ? -13.311 -0.745 -0.648 1.00 97.06 81 GLU A N 1
ATOM 616 C CA . GLU A 1 81 ? -14.468 -1.421 -0.073 1.00 97.06 81 GLU A CA 1
ATOM 617 C C . GLU A 1 81 ? -14.117 -2.817 0.466 1.00 97.06 81 GLU A C 1
ATOM 619 O O . GLU A 1 81 ? -12.965 -3.269 0.463 1.00 97.06 81 GLU A O 1
ATOM 624 N N . GL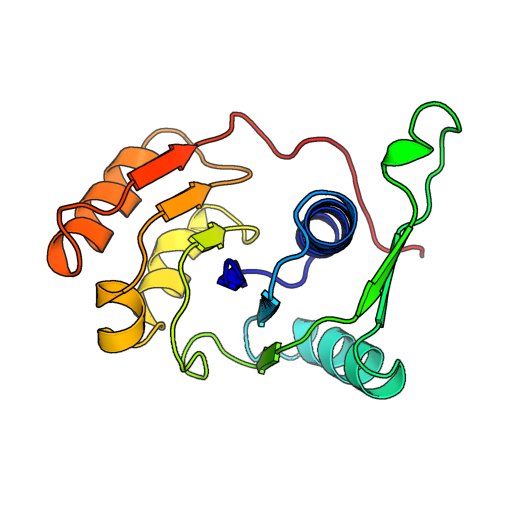Y A 1 82 ? -15.135 -3.503 0.985 1.00 95.50 82 GLY A N 1
ATOM 625 C CA . GLY A 1 82 ? -15.016 -4.874 1.462 1.00 95.50 82 GLY A CA 1
ATOM 626 C C . GLY A 1 82 ? -14.420 -4.994 2.865 1.00 95.50 82 GLY A C 1
ATOM 627 O O . GLY A 1 82 ? -14.697 -4.202 3.765 1.00 95.50 82 GLY A O 1
ATOM 628 N N . GLN A 1 83 ? -13.675 -6.075 3.090 1.00 96.44 83 GLN A N 1
ATOM 629 C CA . GLN A 1 83 ? -13.070 -6.391 4.385 1.00 96.44 83 GLN A CA 1
ATOM 630 C C . GLN A 1 83 ? -11.591 -6.695 4.191 1.00 96.44 83 GLN A C 1
ATOM 632 O O . GLN A 1 83 ? -11.229 -7.449 3.289 1.00 96.44 83 GLN A O 1
ATOM 637 N N . TRP A 1 84 ? -10.746 -6.135 5.047 1.00 98.25 84 TRP A N 1
ATOM 638 C CA . TRP A 1 84 ? -9.300 -6.299 4.979 1.00 98.25 84 TRP A CA 1
ATOM 639 C C . TRP A 1 84 ? -8.772 -6.622 6.369 1.00 98.25 84 TRP A C 1
ATOM 641 O O . TRP A 1 84 ? -9.134 -5.961 7.336 1.00 98.25 84 TRP A O 1
ATOM 651 N N . ASP A 1 85 ? -7.926 -7.643 6.478 1.00 97.88 85 ASP A N 1
ATOM 652 C CA . ASP A 1 85 ? -7.310 -8.005 7.755 1.00 97.88 85 ASP A CA 1
ATOM 653 C C . ASP A 1 85 ? -6.137 -7.072 8.065 1.00 97.88 85 ASP A C 1
ATOM 655 O O . ASP A 1 85 ? -5.928 -6.676 9.213 1.00 97.88 85 ASP A O 1
ATOM 659 N N . THR A 1 86 ? -5.364 -6.727 7.031 1.00 98.44 86 THR A N 1
ATOM 660 C CA . THR A 1 86 ? -4.123 -5.963 7.160 1.00 98.44 86 THR A CA 1
ATOM 661 C C . THR A 1 86 ? -4.053 -4.847 6.128 1.00 98.44 86 THR A C 1
ATOM 663 O O . THR A 1 86 ? -4.200 -5.098 4.931 1.00 98.44 86 THR A O 1
ATOM 666 N N . LEU A 1 87 ? -3.745 -3.633 6.587 1.00 98.69 87 LEU A N 1
ATOM 667 C CA . LEU A 1 87 ? -3.333 -2.524 5.727 1.00 98.69 87 LEU A CA 1
ATOM 668 C C . LEU A 1 87 ? -1.814 -2.370 5.769 1.00 98.69 87 LEU A C 1
ATOM 670 O O . LEU A 1 87 ? -1.211 -2.377 6.841 1.00 98.69 87 LEU A O 1
ATOM 674 N N . ILE A 1 88 ? -1.187 -2.183 4.614 1.00 98.75 88 ILE A N 1
ATOM 675 C CA . ILE A 1 88 ? 0.247 -1.905 4.515 1.00 98.75 88 ILE A CA 1
ATOM 676 C C . ILE A 1 88 ? 0.433 -0.537 3.874 1.00 98.75 88 ILE A C 1
ATOM 678 O O . ILE A 1 88 ? 0.104 -0.336 2.707 1.00 98.75 88 ILE A O 1
ATOM 682 N N . LEU A 1 89 ? 0.978 0.408 4.636 1.00 98.69 89 LEU A N 1
ATOM 683 C CA . LEU A 1 89 ? 1.218 1.773 4.190 1.00 98.69 89 LEU A CA 1
ATOM 684 C C . LEU A 1 89 ? 2.574 1.843 3.476 1.00 98.69 89 LEU A C 1
ATOM 686 O O . LEU A 1 89 ? 3.626 1.959 4.109 1.00 98.69 89 LEU A O 1
ATOM 690 N N . ALA A 1 90 ? 2.516 1.776 2.146 1.00 97.88 90 ALA A N 1
ATOM 691 C CA . ALA A 1 90 ? 3.640 1.903 1.215 1.00 97.88 90 ALA A CA 1
ATOM 692 C C . ALA A 1 90 ? 3.647 3.257 0.467 1.00 97.88 90 ALA A C 1
ATOM 694 O O . ALA A 1 90 ? 4.364 3.429 -0.520 1.00 97.88 90 ALA A O 1
ATOM 695 N N . VAL A 1 91 ? 2.845 4.221 0.929 1.00 96.56 91 VAL A N 1
ATOM 696 C CA . VAL A 1 91 ? 2.945 5.642 0.565 1.00 96.56 91 VAL A CA 1
ATOM 697 C C . VAL A 1 91 ? 4.050 6.334 1.371 1.00 96.56 91 VAL A C 1
ATOM 699 O O . VAL A 1 91 ? 4.619 5.759 2.302 1.00 96.56 91 VAL A O 1
ATOM 702 N N . THR A 1 92 ? 4.348 7.586 1.032 1.00 93.56 92 THR A N 1
ATOM 703 C CA . THR A 1 92 ? 5.230 8.431 1.839 1.00 93.56 92 THR A CA 1
ATOM 704 C C . THR A 1 92 ? 4.590 8.761 3.189 1.00 93.56 92 THR A C 1
ATOM 706 O O . THR A 1 92 ? 3.369 8.823 3.335 1.00 93.56 92 THR A O 1
ATOM 709 N N . THR A 1 93 ? 5.428 8.947 4.203 1.00 93.31 93 THR A N 1
ATOM 710 C CA . THR A 1 93 ? 5.005 9.097 5.602 1.00 93.31 93 THR A CA 1
ATOM 711 C C . THR A 1 93 ? 4.118 10.308 5.859 1.00 93.31 93 THR A C 1
ATOM 713 O O . THR A 1 93 ? 3.201 10.246 6.676 1.00 93.31 93 THR A O 1
ATOM 716 N N . ASP A 1 94 ? 4.374 11.405 5.154 1.00 93.81 94 ASP A N 1
ATOM 717 C CA . ASP A 1 94 ? 3.575 12.631 5.189 1.00 93.81 94 ASP A CA 1
ATOM 718 C C . ASP A 1 94 ? 2.134 12.412 4.700 1.00 93.81 94 ASP A C 1
ATOM 720 O O . ASP A 1 94 ? 1.220 13.094 5.161 1.00 93.81 94 ASP A O 1
ATOM 724 N N . ALA A 1 95 ? 1.907 11.404 3.854 1.00 96.00 95 ALA A N 1
ATOM 725 C CA . ALA A 1 95 ? 0.589 11.059 3.339 1.00 96.00 95 ALA A CA 1
ATOM 726 C C . ALA A 1 95 ? -0.202 10.097 4.244 1.00 96.00 95 ALA A C 1
ATOM 728 O O . ALA A 1 95 ? -1.382 9.871 3.989 1.00 96.00 95 ALA A O 1
ATOM 729 N N . TYR A 1 96 ? 0.384 9.521 5.305 1.00 97.50 96 TYR A N 1
ATOM 730 C CA . TYR A 1 96 ? -0.282 8.468 6.092 1.00 97.50 96 TYR A CA 1
ATOM 731 C C . TYR A 1 96 ? -1.662 8.889 6.605 1.00 97.50 96 TYR A C 1
ATOM 733 O O . TYR A 1 96 ? -2.642 8.177 6.403 1.00 97.50 96 TYR A O 1
ATOM 741 N N . MET A 1 97 ? -1.761 10.063 7.230 1.00 97.62 97 MET A N 1
ATOM 742 C CA . MET A 1 97 ? -3.037 10.540 7.771 1.00 97.62 97 MET A CA 1
ATOM 743 C C . MET A 1 97 ? -4.020 10.970 6.688 1.00 97.62 97 MET A C 1
ATOM 745 O O . MET A 1 97 ? -5.223 10.792 6.861 1.00 97.62 97 MET A O 1
ATOM 749 N N . GLU A 1 98 ? -3.524 11.536 5.589 1.00 96.81 98 GLU A N 1
ATOM 750 C CA . GLU A 1 98 ? -4.355 11.908 4.445 1.00 96.81 98 GLU A CA 1
ATOM 751 C C . GLU A 1 98 ? -5.018 10.665 3.840 1.00 96.81 98 GLU A C 1
ATOM 753 O O . GLU A 1 98 ? -6.227 10.659 3.621 1.00 96.81 98 GLU A O 1
ATOM 758 N N . VAL A 1 99 ? -4.243 9.598 3.638 1.00 97.19 99 VAL A N 1
ATOM 759 C CA . VAL A 1 99 ? -4.725 8.317 3.111 1.00 97.19 99 VAL A CA 1
ATOM 760 C C . VAL A 1 99 ? -5.703 7.662 4.080 1.00 97.19 99 VAL A C 1
ATOM 762 O O . VAL A 1 99 ? -6.814 7.321 3.692 1.00 97.19 99 VAL A O 1
ATOM 765 N N . MET A 1 100 ? -5.328 7.528 5.355 1.00 97.88 100 MET A N 1
ATOM 766 C CA . MET A 1 100 ? -6.159 6.856 6.359 1.00 97.88 100 MET A CA 1
ATOM 767 C C . MET A 1 100 ? -7.528 7.522 6.552 1.00 97.88 100 MET A C 1
ATOM 769 O O . MET A 1 100 ? -8.497 6.835 6.853 1.00 97.88 100 MET A O 1
ATOM 773 N N . ARG A 1 101 ? -7.625 8.845 6.369 1.00 97.81 101 ARG A N 1
ATOM 774 C CA . ARG A 1 101 ? -8.890 9.593 6.477 1.00 97.81 101 ARG A CA 1
ATOM 775 C C . ARG A 1 101 ? -9.818 9.438 5.274 1.00 97.81 101 ARG A C 1
ATOM 777 O O . ARG A 1 101 ? -10.990 9.769 5.404 1.00 97.81 101 ARG A O 1
ATOM 784 N N . GLN A 1 102 ? -9.305 8.998 4.128 1.00 97.75 102 GLN A N 1
ATOM 785 C CA . GLN A 1 102 ? -10.109 8.774 2.923 1.00 97.75 102 GLN A CA 1
ATOM 786 C C . GLN A 1 102 ? -10.796 7.407 2.930 1.00 97.75 102 GLN A C 1
ATOM 788 O O . GLN A 1 102 ? -11.794 7.233 2.242 1.00 97.75 102 GLN A O 1
ATOM 793 N N . ILE A 1 103 ? -10.273 6.448 3.699 1.00 98.19 103 ILE A N 1
ATOM 794 C CA . ILE A 1 103 ? -10.822 5.094 3.779 1.00 98.19 103 ILE A CA 1
ATOM 795 C C . ILE A 1 103 ? -12.130 5.116 4.569 1.00 98.19 103 ILE A C 1
ATOM 797 O O . ILE A 1 103 ? -12.214 5.729 5.637 1.00 98.19 103 ILE A O 1
ATOM 801 N N . ASP A 1 104 ? -13.129 4.398 4.061 1.00 97.81 104 ASP A N 1
ATOM 802 C CA . ASP A 1 104 ? -14.412 4.247 4.731 1.00 97.81 104 ASP A CA 1
ATOM 803 C C . ASP A 1 104 ? -14.262 3.666 6.153 1.00 97.81 104 ASP A C 1
ATOM 805 O O . ASP A 1 104 ? -13.471 2.753 6.422 1.00 97.81 104 ASP A O 1
ATOM 809 N N . GLN A 1 105 ? -15.037 4.204 7.094 1.00 97.62 105 GLN A N 1
ATOM 810 C CA . GLN A 1 105 ? -14.929 3.833 8.504 1.00 97.62 105 GLN A CA 1
ATOM 811 C C . GLN A 1 105 ? -15.314 2.371 8.761 1.00 97.62 105 GLN A C 1
ATOM 813 O O . GLN A 1 105 ? -1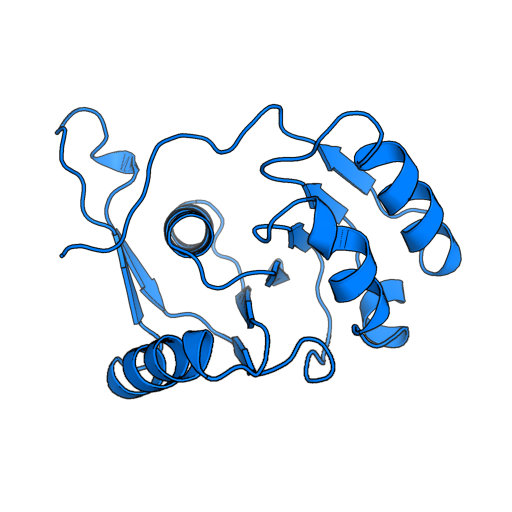4.760 1.755 9.673 1.00 97.62 105 GLN A O 1
ATOM 818 N N . ASP A 1 106 ? -16.229 1.794 7.978 1.00 97.69 106 ASP A N 1
ATOM 819 C CA . ASP A 1 106 ? -16.616 0.387 8.096 1.00 97.69 106 ASP A CA 1
ATOM 820 C C . ASP A 1 106 ? -15.505 -0.557 7.643 1.00 97.69 106 ASP A C 1
ATOM 822 O O . ASP A 1 106 ? -15.383 -1.660 8.187 1.00 97.69 106 ASP A O 1
ATOM 826 N N . VAL A 1 107 ? -14.662 -0.121 6.704 1.00 98.25 107 VAL A N 1
ATOM 827 C CA . VAL A 1 107 ? -13.423 -0.829 6.365 1.00 98.25 107 VAL A CA 1
ATOM 828 C C . VAL A 1 107 ? -12.448 -0.738 7.539 1.00 98.25 107 VAL A C 1
ATOM 830 O O . VAL A 1 107 ? -11.963 -1.767 8.011 1.00 98.25 107 VAL A O 1
ATOM 833 N N . LEU A 1 108 ? -12.210 0.470 8.068 1.00 98.25 108 LEU A N 1
ATOM 834 C CA . LEU A 1 108 ? -11.269 0.704 9.173 1.00 98.25 108 LEU A CA 1
ATOM 835 C C . LEU A 1 108 ? -11.616 -0.083 10.446 1.00 98.25 108 LEU A C 1
ATOM 837 O O . LEU A 1 108 ? -10.719 -0.608 11.105 1.00 98.25 108 LEU A O 1
ATOM 841 N N . ARG A 1 109 ? -12.907 -0.222 10.773 1.00 97.75 109 ARG A N 1
ATOM 842 C CA . ARG A 1 109 ? -13.396 -1.003 11.927 1.00 97.75 109 ARG A CA 1
ATOM 843 C C . ARG A 1 109 ? -13.008 -2.483 11.881 1.00 97.75 109 ARG A C 1
ATOM 845 O O . ARG A 1 109 ? -13.003 -3.132 12.922 1.00 97.75 109 ARG A O 1
ATOM 852 N N . LYS A 1 110 ? -12.706 -3.023 10.698 1.00 96.88 110 LYS A N 1
ATOM 853 C CA . LYS A 1 110 ? -12.412 -4.452 10.485 1.00 96.88 110 LYS A CA 1
ATOM 854 C C . LYS A 1 110 ? -10.921 -4.751 10.346 1.00 96.88 110 LYS A C 1
ATOM 856 O O . LYS A 1 110 ? -10.549 -5.919 10.286 1.00 96.88 110 LYS A O 1
ATOM 861 N N . ILE A 1 111 ? -10.076 -3.720 10.307 1.00 97.88 111 ILE A N 1
ATOM 862 C CA . ILE A 1 111 ? -8.627 -3.888 10.190 1.00 97.88 111 ILE A CA 1
ATOM 863 C C . ILE A 1 111 ? -8.069 -4.426 11.502 1.00 97.88 111 ILE A C 1
ATOM 865 O O . ILE A 1 111 ? -8.236 -3.804 12.549 1.00 97.88 111 ILE A O 1
ATOM 869 N N . ASN A 1 112 ? -7.355 -5.545 11.435 1.00 97.81 112 ASN A N 1
ATOM 870 C CA . ASN A 1 112 ? -6.691 -6.151 12.587 1.00 97.81 112 ASN A CA 1
ATOM 871 C C . ASN A 1 112 ? -5.265 -5.627 12.758 1.00 97.81 112 ASN A C 1
ATOM 873 O O . ASN A 1 112 ? -4.783 -5.520 13.884 1.00 97.81 112 ASN A O 1
ATOM 877 N N . SER A 1 113 ? -4.581 -5.299 11.658 1.00 98.12 113 SER A N 1
ATOM 878 C CA . SER A 1 113 ? -3.220 -4.769 11.721 1.00 98.12 113 SER A CA 1
ATOM 879 C C . SER A 1 113 ? -2.893 -3.745 10.639 1.00 98.12 113 SER A C 1
ATOM 881 O O . SER A 1 113 ? -3.380 -3.801 9.509 1.00 98.12 113 SER A O 1
ATOM 883 N N . LEU A 1 114 ? -2.025 -2.801 10.994 1.00 98.62 114 LEU A N 1
ATOM 884 C CA . LEU A 1 114 ? -1.458 -1.803 10.101 1.00 98.62 114 LEU A CA 1
ATOM 885 C C . LEU A 1 114 ? 0.059 -1.916 10.124 1.00 98.62 114 LEU A C 1
ATOM 887 O O . LEU A 1 114 ? 0.676 -1.915 11.188 1.00 98.62 114 LEU A O 1
ATOM 891 N N . VAL A 1 115 ? 0.666 -1.980 8.946 1.00 98.62 115 VAL A N 1
ATOM 892 C CA . VAL A 1 115 ? 2.115 -2.085 8.784 1.00 98.62 115 VAL A CA 1
ATOM 893 C C . VAL A 1 115 ? 2.636 -0.822 8.115 1.00 98.62 115 VAL A C 1
ATOM 895 O O . VAL A 1 115 ? 2.249 -0.496 6.995 1.00 98.62 115 VAL A O 1
ATOM 898 N N . LEU A 1 116 ? 3.533 -0.117 8.797 1.00 98.69 116 LEU A N 1
ATOM 899 C CA . LEU A 1 116 ? 4.195 1.083 8.294 1.00 98.69 116 LEU A CA 1
ATOM 900 C C . LEU A 1 116 ? 5.555 0.685 7.718 1.00 98.69 116 LEU A C 1
ATOM 902 O O . LEU A 1 116 ? 6.424 0.226 8.463 1.00 98.69 116 LEU A O 1
ATOM 906 N N . ILE A 1 117 ? 5.732 0.840 6.404 1.00 98.38 117 ILE A N 1
ATOM 907 C CA . ILE A 1 117 ? 6.928 0.347 5.698 1.00 98.38 117 ILE A CA 1
ATOM 908 C C . ILE A 1 117 ? 8.133 1.271 5.874 1.00 98.38 117 ILE A C 1
ATOM 910 O O . ILE A 1 117 ? 9.235 0.797 6.128 1.00 98.38 117 ILE A O 1
ATOM 914 N N . SER A 1 118 ? 7.923 2.581 5.770 1.00 96.69 118 SER A N 1
ATOM 915 C CA . SER A 1 118 ? 8.994 3.580 5.887 1.00 96.69 118 SER A CA 1
ATOM 916 C C . SER A 1 118 ? 8.586 4.741 6.801 1.00 96.69 118 SER A C 1
ATOM 918 O O . SER A 1 118 ? 8.617 5.886 6.358 1.00 96.69 118 SER A O 1
ATOM 920 N N . PRO A 1 119 ? 8.150 4.481 8.047 1.00 97.56 119 PRO A N 1
ATOM 921 C CA . PRO A 1 119 ? 7.674 5.520 8.954 1.00 97.56 119 PRO A CA 1
ATOM 922 C C . PRO A 1 119 ? 8.781 6.505 9.350 1.00 97.56 119 PRO A C 1
ATOM 924 O O . PRO A 1 119 ? 9.971 6.233 9.219 1.00 97.56 119 PRO A O 1
ATOM 927 N N . THR A 1 120 ? 8.373 7.644 9.908 1.00 96.38 120 THR A N 1
ATOM 928 C CA . THR A 1 120 ? 9.261 8.563 10.629 1.00 96.38 120 THR A CA 1
ATOM 929 C C . THR A 1 120 ? 8.981 8.490 12.128 1.00 96.38 120 THR A C 1
ATOM 931 O O . THR A 1 120 ? 8.058 7.804 12.585 1.00 96.38 120 THR A O 1
ATOM 934 N N . PHE A 1 121 ? 9.779 9.204 12.917 1.00 96.69 121 PHE A N 1
ATOM 935 C CA . PHE A 1 121 ? 9.555 9.312 14.351 1.00 96.69 121 PHE A CA 1
ATOM 936 C C . PHE A 1 121 ? 8.129 9.810 14.642 1.00 96.69 121 PHE A C 1
ATOM 938 O O . PHE A 1 121 ? 7.679 10.818 14.101 1.00 96.69 121 PHE A O 1
ATOM 945 N N . GLY A 1 122 ? 7.404 9.079 15.490 1.00 96.50 122 GLY A N 1
ATOM 946 C CA . GLY A 1 122 ? 6.023 9.396 15.862 1.00 96.50 122 GLY A CA 1
ATOM 947 C C . GLY A 1 122 ? 4.935 8.849 14.928 1.00 96.50 122 GLY A C 1
ATOM 948 O O . GLY A 1 122 ? 3.771 8.851 15.328 1.00 96.50 122 GLY A O 1
ATOM 949 N N . SER A 1 123 ? 5.265 8.307 13.745 1.00 97.88 123 SER A N 1
ATOM 950 C CA . SER A 1 123 ? 4.252 7.748 12.829 1.00 97.88 123 SER A CA 1
ATOM 951 C C . SER A 1 123 ? 3.438 6.618 13.459 1.00 97.88 123 SER A C 1
ATOM 953 O O . SER A 1 123 ? 2.227 6.568 13.262 1.00 97.88 123 SER A O 1
ATOM 955 N N . ASN A 1 124 ? 4.079 5.736 14.239 1.00 98.31 124 ASN A N 1
ATOM 956 C CA . ASN A 1 124 ? 3.383 4.644 14.925 1.00 98.31 124 ASN A CA 1
ATOM 957 C C . ASN A 1 124 ? 2.311 5.190 15.877 1.00 98.31 124 ASN A C 1
ATOM 959 O O . ASN A 1 124 ? 1.138 4.864 15.730 1.00 98.31 124 ASN A O 1
ATOM 963 N N . SER A 1 125 ? 2.702 6.083 16.790 1.00 98.00 125 SER A N 1
ATOM 964 C CA . SER A 1 125 ? 1.797 6.683 17.773 1.00 98.00 125 SER A CA 1
ATOM 965 C C . SER A 1 125 ? 0.639 7.428 17.112 1.00 98.00 125 SER A C 1
ATOM 967 O O . SER A 1 125 ? -0.498 7.323 17.569 1.00 98.00 125 SER A O 1
ATOM 969 N N . LEU A 1 126 ? 0.916 8.149 16.022 1.00 98.12 126 LEU A N 1
ATOM 970 C CA . LEU A 1 126 ? -0.093 8.881 15.261 1.00 98.12 126 LEU A CA 1
ATOM 971 C C . LEU A 1 126 ? -1.136 7.935 14.648 1.00 98.12 126 LEU A C 1
ATOM 973 O O . LEU A 1 126 ? -2.337 8.128 14.842 1.00 98.12 126 LEU A O 1
ATOM 977 N N . ILE A 1 127 ? -0.684 6.884 13.961 1.00 98.38 127 ILE A N 1
ATOM 978 C CA . ILE A 1 127 ? -1.575 5.915 13.313 1.00 98.38 127 ILE A CA 1
ATOM 979 C C . ILE A 1 127 ? -2.316 5.065 14.344 1.00 98.38 127 ILE A C 1
ATOM 981 O O . ILE A 1 127 ? -3.518 4.857 14.198 1.00 98.38 127 ILE A O 1
ATOM 985 N N . ALA A 1 128 ? -1.648 4.652 15.422 1.00 98.31 128 ALA A N 1
ATOM 986 C CA . ALA A 1 128 ? -2.270 3.939 16.533 1.00 98.31 128 ALA A CA 1
ATOM 987 C C . ALA A 1 128 ? -3.373 4.778 17.196 1.00 98.31 128 ALA A C 1
ATOM 989 O O . ALA A 1 128 ? -4.458 4.269 17.466 1.00 98.31 128 ALA A O 1
ATOM 990 N N . GLY A 1 129 ? -3.134 6.073 17.423 1.00 98.12 129 GLY A N 1
ATOM 991 C CA . GLY A 1 129 ? -4.144 6.988 17.959 1.00 98.12 129 GLY A CA 1
ATOM 992 C C . GLY A 1 129 ? -5.341 7.184 17.024 1.00 98.12 129 GLY A C 1
ATOM 993 O O . GLY A 1 129 ? -6.473 7.306 17.490 1.00 98.12 129 GLY A O 1
ATOM 994 N N . PHE A 1 130 ? -5.113 7.180 15.708 1.00 98.38 130 PHE A N 1
ATOM 995 C CA . PHE A 1 130 ? -6.188 7.261 14.722 1.00 98.38 130 PHE A CA 1
ATOM 996 C C . PHE A 1 130 ? -7.013 5.970 14.660 1.00 98.38 130 PHE A C 1
ATOM 998 O O . PHE A 1 130 ? -8.225 6.015 14.853 1.00 98.38 130 PHE A O 1
ATOM 1005 N N . ILE A 1 131 ? -6.375 4.813 14.448 1.00 98.06 131 ILE A N 1
ATOM 1006 C CA . ILE A 1 131 ? -7.099 3.552 14.236 1.00 98.06 131 ILE A CA 1
ATOM 1007 C C . ILE A 1 131 ? -7.874 3.099 15.475 1.00 98.06 131 ILE A C 1
ATOM 1009 O O . ILE A 1 131 ? -8.959 2.542 15.338 1.00 98.06 131 ILE A O 1
ATOM 1013 N N . ARG A 1 132 ? -7.388 3.401 16.688 1.00 97.50 132 ARG A N 1
ATOM 1014 C CA . ARG A 1 132 ? -8.075 3.039 17.941 1.00 97.50 132 ARG A CA 1
ATOM 1015 C C 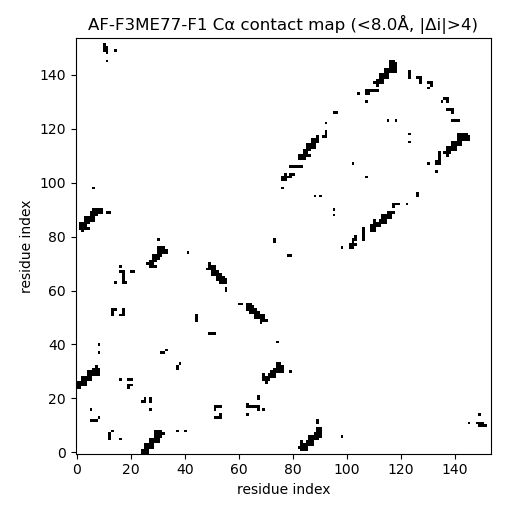. ARG A 1 132 ? -9.463 3.658 18.088 1.00 97.50 132 ARG A C 1
ATOM 1017 O O . ARG A 1 132 ? -10.260 3.143 18.863 1.00 97.50 132 ARG A O 1
ATOM 1024 N N . GLN A 1 133 ? -9.763 4.727 17.350 1.00 97.62 133 GLN A N 1
ATOM 1025 C CA . GLN A 1 133 ? -11.106 5.316 17.303 1.00 97.62 133 GLN A CA 1
ATOM 1026 C C . GLN A 1 133 ? -12.116 4.405 16.585 1.00 97.62 133 GLN A C 1
ATOM 1028 O O . GLN A 1 133 ? -13.315 4.522 16.816 1.00 97.62 133 GLN A O 1
ATOM 1033 N N . PHE A 1 134 ? -11.635 3.492 15.735 1.00 97.50 134 PHE A N 1
ATOM 1034 C CA . PHE A 1 134 ? -12.449 2.577 14.931 1.00 97.50 134 PHE A CA 1
ATOM 1035 C C . PHE A 1 134 ? -12.318 1.127 15.400 1.00 97.50 134 PHE A C 1
ATOM 1037 O O . PHE A 1 134 ? -13.324 0.441 15.547 1.00 97.50 134 PHE A O 1
ATOM 1044 N N . ASN A 1 135 ? -11.091 0.674 15.666 1.00 97.19 135 ASN A N 1
ATOM 1045 C CA . ASN A 1 135 ? -10.797 -0.637 16.230 1.00 97.19 135 ASN A CA 1
ATOM 1046 C C . ASN A 1 135 ? -9.713 -0.513 17.321 1.00 97.19 135 ASN A C 1
ATOM 1048 O O . ASN A 1 135 ? -8.521 -0.454 17.007 1.00 97.19 135 ASN A O 1
ATOM 1052 N N . PRO A 1 136 ? -10.094 -0.498 18.613 1.00 96.25 136 PRO A N 1
ATOM 1053 C CA . PRO A 1 136 ? -9.148 -0.411 19.727 1.00 96.25 136 PRO A CA 1
ATOM 1054 C C . PRO A 1 136 ? -8.137 -1.563 19.803 1.00 96.25 136 PRO A C 1
ATOM 1056 O O . PRO A 1 136 ? -7.081 -1.394 20.411 1.00 96.25 136 PRO A O 1
ATOM 1059 N N . ALA A 1 137 ? -8.455 -2.717 19.208 1.00 97.25 137 ALA A N 1
ATOM 1060 C CA . ALA A 1 137 ? -7.606 -3.905 19.212 1.00 97.25 137 ALA A CA 1
ATOM 1061 C C . ALA A 1 137 ? -6.639 -3.972 18.016 1.00 97.25 137 ALA A C 1
ATOM 1063 O O . ALA A 1 137 ? -5.820 -4.887 17.965 1.00 97.25 137 ALA A O 1
ATOM 1064 N N . ALA A 1 138 ? -6.719 -3.033 17.065 1.00 97.81 138 ALA A N 1
ATOM 1065 C CA . ALA A 1 138 ? -5.851 -3.035 15.894 1.00 97.81 138 ALA A CA 1
ATOM 1066 C C . ALA A 1 138 ? -4.374 -2.840 16.282 1.00 97.81 138 ALA A C 1
ATOM 1068 O O . ALA A 1 138 ? -4.012 -1.905 17.004 1.00 97.81 138 ALA A O 1
ATOM 1069 N N . GLU A 1 139 ? -3.511 -3.710 15.763 1.00 98.50 139 GLU A N 1
ATOM 1070 C CA . GLU A 1 139 ? -2.065 -3.642 15.956 1.00 98.50 139 GLU A CA 1
ATOM 1071 C C . GLU A 1 139 ? -1.425 -2.673 14.952 1.00 98.50 139 GLU A C 1
ATOM 1073 O O . GLU A 1 139 ? -1.790 -2.651 13.777 1.00 98.50 139 GLU A O 1
ATOM 1078 N N . VAL A 1 140 ? -0.432 -1.890 15.385 1.00 98.62 140 VAL A N 1
ATOM 1079 C CA . VAL A 1 140 ? 0.358 -1.033 14.489 1.00 98.62 140 VAL A CA 1
ATOM 1080 C C . VAL A 1 140 ? 1.828 -1.422 14.571 1.00 98.62 140 VAL A C 1
ATOM 1082 O O . VAL A 1 140 ? 2.484 -1.216 15.591 1.00 98.62 140 VAL A O 1
ATOM 1085 N N . ILE A 1 141 ? 2.351 -1.947 13.466 1.00 98.62 141 ILE A N 1
ATOM 1086 C CA . ILE A 1 141 ? 3.728 -2.417 13.318 1.00 98.62 141 ILE A CA 1
ATOM 1087 C C . ILE A 1 141 ? 4.507 -1.392 12.496 1.00 98.62 141 ILE A C 1
ATOM 1089 O O . ILE A 1 141 ? 4.033 -0.895 11.475 1.00 98.62 141 ILE A O 1
ATOM 1093 N N . SER A 1 142 ? 5.721 -1.067 12.927 1.00 98.44 142 SER A N 1
ATOM 1094 C CA . SER A 1 142 ? 6.598 -0.124 12.231 1.00 98.44 142 SER A CA 1
ATOM 1095 C C . SER A 1 142 ? 7.927 -0.772 11.898 1.00 98.44 142 SER A C 1
ATOM 1097 O O . SER A 1 142 ? 8.634 -1.227 12.794 1.00 98.44 142 SER A O 1
ATOM 1099 N N . PHE A 1 143 ? 8.273 -0.781 10.614 1.00 98.31 143 PHE A N 1
ATOM 1100 C CA . PHE A 1 143 ? 9.635 -1.063 10.181 1.00 98.31 143 PHE A CA 1
ATOM 1101 C C . PHE A 1 143 ? 10.517 0.175 10.345 1.00 98.31 143 PHE A C 1
ATOM 1103 O O . PHE A 1 143 ? 10.020 1.290 10.485 1.00 98.31 143 PHE A O 1
ATOM 1110 N N . SER A 1 144 ? 11.837 -0.017 10.339 1.00 96.19 144 SER A N 1
ATOM 1111 C CA . SER A 1 144 ? 12.786 1.099 10.331 1.00 96.19 144 SER A CA 1
ATOM 1112 C C . SER A 1 144 ? 12.810 1.801 8.975 1.00 96.19 144 SER A C 1
ATOM 1114 O O . SER A 1 144 ? 12.808 3.025 8.911 1.00 96.19 144 SER A O 1
ATOM 1116 N N . THR A 1 145 ? 12.838 1.019 7.896 1.00 96.81 145 THR A N 1
ATOM 1117 C CA . THR A 1 145 ? 12.867 1.477 6.505 1.00 96.81 145 THR A CA 1
ATOM 1118 C C . THR A 1 145 ? 12.266 0.410 5.595 1.00 96.81 145 THR A C 1
ATOM 1120 O O . THR A 1 145 ? 12.188 -0.766 5.9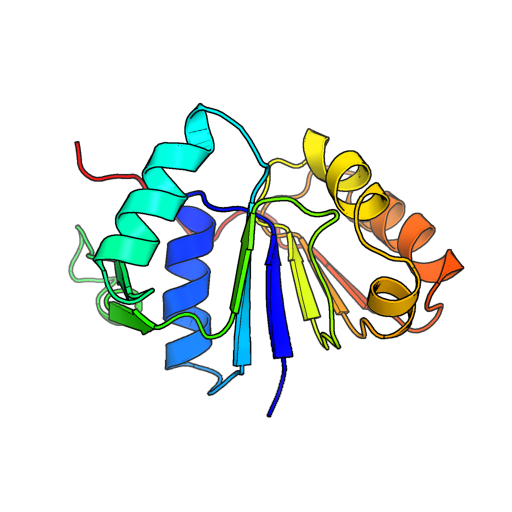63 1.00 96.81 145 THR A O 1
ATOM 1123 N N . TYR A 1 146 ? 11.955 0.797 4.357 1.00 97.50 146 TYR A N 1
ATOM 1124 C CA . TYR A 1 146 ? 11.791 -0.158 3.268 1.00 97.50 146 TYR A CA 1
ATOM 1125 C C . TYR A 1 146 ? 13.023 -1.079 3.145 1.00 97.50 146 TYR A C 1
ATOM 1127 O O . TYR A 1 146 ? 14.154 -0.686 3.436 1.00 97.50 146 TYR A O 1
ATOM 1135 N N . ILE A 1 147 ? 12.779 -2.320 2.725 1.00 95.31 147 ILE A N 1
ATOM 1136 C CA . ILE A 1 147 ? 13.728 -3.444 2.756 1.00 95.31 147 ILE A CA 1
ATOM 1137 C C . ILE A 1 147 ? 14.818 -3.401 1.672 1.00 95.31 147 ILE A C 1
ATOM 1139 O O . ILE A 1 147 ? 15.638 -4.314 1.598 1.00 95.31 147 ILE A O 1
ATOM 1143 N N . GLY A 1 148 ? 14.830 -2.389 0.807 1.00 95.38 148 GLY A N 1
ATOM 1144 C CA . GLY A 1 148 ? 15.817 -2.293 -0.262 1.00 95.38 148 GLY A CA 1
ATOM 1145 C C . GLY A 1 148 ? 15.673 -1.034 -1.104 1.00 95.38 148 GLY A C 1
ATOM 1146 O O . GLY A 1 148 ? 15.163 -0.017 -0.646 1.00 95.38 148 GLY A O 1
ATOM 1147 N N . ASP A 1 149 ? 16.119 -1.132 -2.351 1.00 96.12 149 ASP A N 1
ATOM 1148 C CA . ASP A 1 149 ? 15.951 -0.111 -3.380 1.00 96.12 149 ASP A CA 1
ATOM 1149 C C . ASP A 1 149 ? 15.218 -0.745 -4.565 1.00 96.12 149 ASP A C 1
ATOM 1151 O O . ASP A 1 149 ? 15.581 -1.820 -5.048 1.00 96.12 149 ASP A O 1
ATOM 1155 N N . THR A 1 150 ? 14.115 -0.136 -4.981 1.00 97.06 150 THR A N 1
ATOM 1156 C CA . THR A 1 150 ? 13.280 -0.637 -6.073 1.00 97.06 150 THR A CA 1
ATOM 1157 C C . THR A 1 150 ? 12.791 0.554 -6.863 1.00 97.06 150 THR A C 1
ATOM 1159 O O . THR A 1 150 ? 12.274 1.519 -6.301 1.00 97.06 150 THR A O 1
ATOM 1162 N N . ARG A 1 151 ? 12.950 0.474 -8.180 1.00 96.62 151 ARG A N 1
ATOM 1163 C CA . ARG A 1 151 ? 12.664 1.560 -9.111 1.00 96.62 151 ARG A CA 1
ATOM 1164 C C . ARG A 1 151 ? 11.974 1.026 -10.354 1.00 96.62 151 ARG A C 1
ATOM 1166 O O . ARG A 1 151 ? 12.061 -0.165 -10.649 1.00 96.62 151 ARG A O 1
ATOM 1173 N N . TRP A 1 152 ? 11.294 1.917 -11.064 1.00 93.12 152 TRP A N 1
ATOM 1174 C CA . TRP A 1 152 ? 10.861 1.638 -12.427 1.00 93.12 152 TRP A CA 1
ATOM 1175 C C . TRP A 1 152 ? 12.096 1.457 -13.313 1.00 93.12 152 TRP A C 1
ATOM 1177 O O . TRP A 1 152 ? 13.141 2.057 -13.053 1.00 93.12 152 TRP A O 1
ATOM 1187 N N . VAL A 1 153 ? 11.990 0.579 -14.304 1.00 85.06 153 VAL A N 1
ATOM 1188 C CA . VAL A 1 153 ? 13.026 0.441 -15.328 1.00 85.06 153 VAL A CA 1
ATOM 1189 C C . VAL A 1 153 ? 12.802 1.582 -16.314 1.00 85.06 153 VAL A C 1
ATOM 1191 O O . VAL A 1 153 ? 11.715 1.665 -16.882 1.00 85.06 153 VAL A O 1
ATOM 1194 N N . ASP A 1 154 ? 13.788 2.471 -16.424 1.00 60.75 154 ASP A N 1
ATOM 1195 C CA . ASP A 1 154 ? 13.823 3.536 -17.435 1.00 60.75 154 ASP A CA 1
ATOM 1196 C C . ASP A 1 154 ? 14.018 2.956 -18.846 1.00 60.75 154 ASP A C 1
ATOM 1198 O O . ASP A 1 154 ? 14.780 1.964 -18.975 1.00 60.75 154 ASP A O 1
#

Radius of gyration: 14.99 Å; Cα contacts (8 Å, |Δi|>4): 280; chains: 1; bounding box: 39×30×40 Å

pLDDT: mean 95.79, std 4.94, range [60.75, 98.75]

Foldseek 3Di:
DAFEEEEDQFQLSLLVVFVCVVPPVYQYEYEYEQDPVCPVVVVVCVVVQQKGFDDDPDPVCVVSGDMDHHNYYYHHLLRDDDEHQEYEYPDDQVCPVVSVVSHDLVRLLRHQEYEYADYDPCSQVVVLVVSCVRHVNHYYHYDNHHPDDGHDDD